Protein AF-A0A7S3P9B3-F1 (afdb_monomer_lite)

pLDDT: mean 85.65, std 14.23, range [31.47, 97.31]

Foldseek 3Di:
DVQVVVVCLVPDPDDDDDDDPVCCLPPVVVVVCVVCVVVVHDDDPPDDDWQDFPDPDPPGDGSVNVCVQVVDPCSVCPPPDLVNLVVCVPPHDPVVCVVVVNDRDDSPPPPPDDDD

InterPro domains:
  IPR027417 P-loop containing nucleoside triphosphate hydrolase [G3DSA:3.40.50.300] (1-115)

Sequence (116 aa):
MWSKWNREYFDADFPRLFVRFEDMIFNA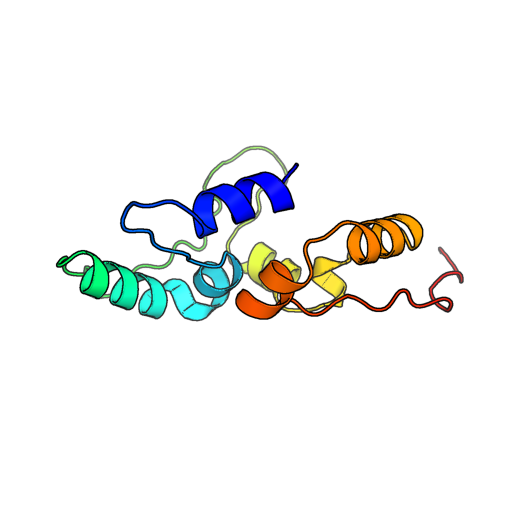EKVMQEVANCAGLSVHQPYLGMLEPSKEHGNSSGLITAMVRYGTDVGRADGLLSEDIKYANKELDVDLMRRFQYNKVESDSSRQQEPP

Structure (mmCIF, N/CA/C/O backbone):
data_AF-A0A7S3P9B3-F1
#
_entry.id   AF-A0A7S3P9B3-F1
#
loop_
_atom_site.group_PDB
_atom_site.id
_atom_site.type_symbol
_atom_site.label_atom_id
_atom_site.label_alt_id
_atom_site.label_comp_id
_atom_site.label_asym_id
_atom_site.label_entity_id
_atom_site.label_seq_id
_atom_site.pdbx_PDB_ins_code
_atom_site.Cartn_x
_atom_site.Cartn_y
_atom_site.Cartn_z
_atom_site.occupancy
_atom_site.B_iso_or_equiv
_atom_site.auth_seq_id
_atom_site.auth_comp_id
_atom_site.auth_asym_id
_atom_site.auth_atom_id
_atom_site.pdbx_PDB_model_num
ATOM 1 N N . MET A 1 1 ? 8.252 -16.281 -4.706 1.00 73.81 1 MET A N 1
ATOM 2 C CA . MET A 1 1 ? 8.202 -16.329 -3.223 1.00 73.81 1 MET A CA 1
ATOM 3 C C . MET A 1 1 ? 7.105 -15.414 -2.671 1.00 73.81 1 MET A C 1
ATOM 5 O O . MET A 1 1 ? 6.180 -15.938 -2.069 1.00 73.81 1 MET A O 1
ATOM 9 N N . TRP A 1 2 ? 7.118 -14.102 -2.950 1.00 86.56 2 TRP A N 1
ATOM 10 C CA . TRP A 1 2 ? 6.091 -13.161 -2.457 1.00 86.56 2 TRP A CA 1
ATOM 11 C C . TRP A 1 2 ? 4.663 -13.415 -2.951 1.00 86.56 2 TRP A C 1
ATOM 13 O O . TRP A 1 2 ? 3.739 -13.398 -2.142 1.00 86.56 2 TRP A O 1
ATOM 23 N N . SER A 1 3 ? 4.459 -13.691 -4.244 1.00 92.69 3 SER A N 1
ATOM 24 C CA . SER A 1 3 ? 3.115 -14.003 -4.755 1.00 92.69 3 SER A CA 1
ATOM 25 C C . SER A 1 3 ? 2.544 -15.276 -4.138 1.00 92.69 3 SER A C 1
ATOM 27 O O . SER A 1 3 ? 1.372 -15.304 -3.794 1.00 92.69 3 SER A O 1
ATOM 29 N N . LYS A 1 4 ? 3.388 -16.292 -3.915 1.00 94.62 4 LYS A N 1
ATOM 30 C CA . LYS A 1 4 ? 2.986 -17.535 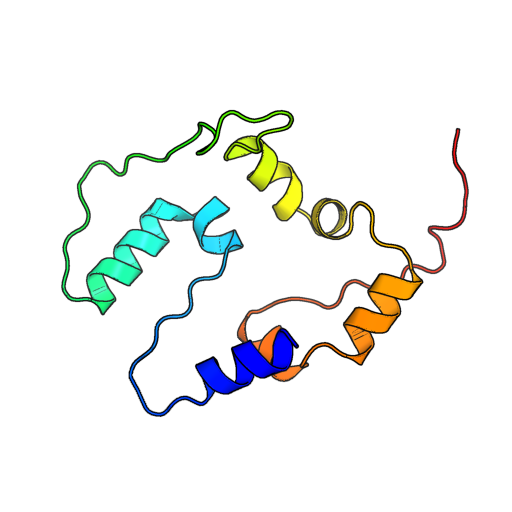-3.246 1.00 94.62 4 LYS A CA 1
ATOM 31 C C . LYS A 1 4 ? 2.529 -17.271 -1.810 1.00 94.62 4 LYS A C 1
ATOM 33 O O . LYS A 1 4 ? 1.430 -17.665 -1.456 1.00 94.62 4 LYS A O 1
ATOM 38 N N . TRP A 1 5 ? 3.330 -16.554 -1.021 1.00 93.94 5 TRP A N 1
ATOM 39 C CA . TRP A 1 5 ? 2.971 -16.238 0.365 1.00 93.94 5 TRP A CA 1
ATOM 40 C C . TRP A 1 5 ? 1.682 -15.406 0.456 1.00 93.94 5 TRP A C 1
ATOM 42 O O . TRP A 1 5 ? 0.789 -15.734 1.230 1.00 93.94 5 TRP A O 1
ATOM 52 N N . ASN A 1 6 ? 1.538 -14.370 -0.381 1.00 94.00 6 ASN A N 1
ATOM 53 C CA . ASN A 1 6 ? 0.317 -13.556 -0.398 1.00 94.00 6 ASN A CA 1
ATOM 54 C C . ASN A 1 6 ? -0.902 -14.355 -0.865 1.00 94.00 6 ASN A C 1
ATOM 56 O O . ASN A 1 6 ? -1.993 -14.131 -0.356 1.00 94.00 6 ASN A O 1
ATOM 60 N N . ARG A 1 7 ? -0.726 -15.290 -1.806 1.00 95.38 7 ARG A N 1
ATOM 61 C CA . ARG A 1 7 ? -1.784 -16.197 -2.261 1.00 95.38 7 ARG A CA 1
ATOM 62 C C . ARG A 1 7 ? -2.233 -17.114 -1.130 1.00 95.38 7 ARG A C 1
ATOM 64 O O . ARG A 1 7 ? -3.418 -17.168 -0.843 1.00 95.38 7 ARG A O 1
ATOM 71 N N . GLU A 1 8 ? -1.290 -17.759 -0.451 1.00 95.06 8 GLU A N 1
ATOM 72 C CA . GLU A 1 8 ? -1.571 -18.635 0.690 1.00 95.06 8 GLU A CA 1
ATOM 73 C C . GLU A 1 8 ? -2.276 -17.880 1.822 1.00 95.06 8 GLU A C 1
ATOM 75 O O . GLU A 1 8 ? -3.266 -18.366 2.361 1.00 95.06 8 GLU A O 1
ATOM 80 N N . TYR A 1 9 ? -1.834 -16.659 2.139 1.00 94.75 9 TYR A N 1
ATOM 81 C CA . TYR A 1 9 ? -2.517 -15.825 3.127 1.00 94.75 9 TYR A CA 1
ATOM 82 C C . TYR A 1 9 ? -3.904 -15.377 2.643 1.00 94.75 9 TYR A C 1
ATOM 84 O O . TYR A 1 9 ? -4.850 -15.323 3.426 1.00 94.75 9 TYR A O 1
ATOM 92 N N . PHE A 1 10 ? -4.057 -15.095 1.346 1.00 94.56 10 PHE A N 1
ATOM 93 C CA . PHE A 1 10 ? -5.336 -14.728 0.740 1.00 94.56 10 PHE A CA 1
ATOM 94 C C . PHE A 1 10 ? -6.339 -15.881 0.715 1.00 94.56 10 PHE A C 1
ATOM 96 O O . PHE A 1 10 ? -7.529 -15.622 0.877 1.00 94.56 10 PHE A O 1
ATOM 103 N N . ASP A 1 11 ? -5.885 -17.119 0.558 1.00 95.12 11 ASP A N 1
ATOM 104 C CA . ASP A 1 11 ? -6.731 -18.314 0.467 1.00 95.12 11 ASP A CA 1
ATOM 105 C C . ASP A 1 11 ? -6.928 -19.020 1.821 1.00 95.12 11 ASP A C 1
ATOM 107 O O . ASP A 1 11 ? -7.620 -20.034 1.888 1.00 95.12 11 ASP A O 1
ATOM 111 N N . ALA A 1 12 ? -6.359 -18.483 2.905 1.00 96.06 12 ALA A N 1
ATOM 112 C CA . ALA A 1 12 ? -6.496 -19.040 4.246 1.00 96.06 12 ALA A CA 1
ATOM 113 C C . ALA A 1 12 ? -7.969 -19.207 4.679 1.00 96.06 12 ALA A C 1
ATOM 115 O O . ALA A 1 12 ? -8.868 -18.480 4.247 1.00 96.06 12 ALA A O 1
ATOM 116 N N . ASP A 1 13 ? -8.233 -20.144 5.581 1.00 97.31 13 ASP A N 1
ATOM 117 C CA . ASP A 1 13 ? -9.571 -20.483 6.083 1.00 97.31 13 ASP A CA 1
ATOM 118 C C . ASP A 1 13 ? -9.969 -19.716 7.357 1.00 97.31 13 ASP A C 1
ATOM 120 O O . ASP A 1 13 ? -11.085 -19.860 7.854 1.00 97.31 13 ASP A O 1
ATOM 124 N N . PHE A 1 14 ? -9.093 -18.842 7.856 1.00 94.62 14 PHE A N 1
ATOM 125 C CA . PHE A 1 14 ? -9.346 -17.982 9.011 1.00 94.62 14 PHE A CA 1
ATOM 126 C C . PHE A 1 14 ? -9.599 -16.509 8.619 1.00 94.62 14 PHE A C 1
ATOM 128 O O . PHE A 1 14 ? -9.142 -16.054 7.560 1.00 94.62 14 PHE A O 1
ATOM 135 N N . PRO A 1 15 ? -10.307 -15.725 9.463 1.00 92.62 15 PRO A N 1
ATOM 136 C CA . PRO A 1 15 ? -10.519 -14.295 9.237 1.00 92.62 15 PRO A CA 1
ATOM 137 C C . PRO A 1 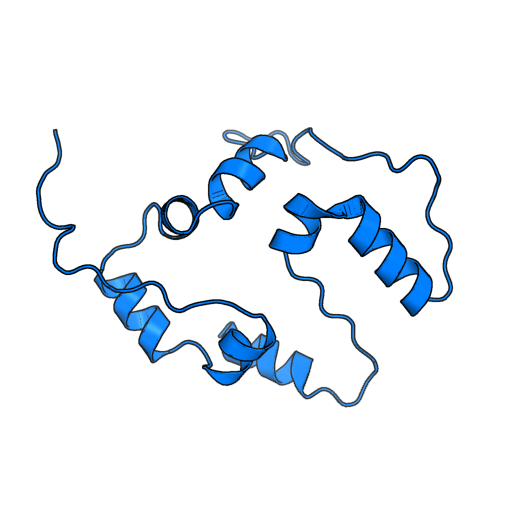15 ? -9.198 -13.535 9.100 1.00 92.62 15 PRO A C 1
ATOM 139 O O . PRO A 1 15 ? -8.273 -13.726 9.886 1.00 92.62 15 PRO A O 1
ATOM 142 N N . ARG A 1 16 ? -9.115 -12.653 8.104 1.00 91.94 16 ARG A N 1
ATOM 143 C CA . ARG A 1 16 ? -7.883 -11.946 7.741 1.00 91.94 16 ARG A CA 1
ATOM 144 C C . ARG A 1 16 ? -8.164 -10.508 7.352 1.00 91.94 16 ARG A C 1
ATOM 146 O O . ARG A 1 16 ? -9.250 -10.186 6.875 1.00 91.94 16 ARG A O 1
ATOM 153 N N . LEU A 1 17 ? -7.148 -9.677 7.520 1.00 92.12 17 LEU A N 1
ATOM 154 C CA . LEU A 1 17 ? -7.166 -8.271 7.160 1.00 92.12 17 LEU A CA 1
ATOM 155 C C . LEU A 1 17 ? -6.024 -8.006 6.180 1.00 92.12 17 LEU A C 1
ATOM 157 O O . LEU A 1 17 ? -4.881 -8.383 6.434 1.00 92.12 17 LEU A O 1
ATOM 161 N N . PHE A 1 18 ? -6.339 -7.329 5.079 1.00 93.88 18 PHE A N 1
ATOM 162 C CA . PHE A 1 18 ? -5.348 -6.824 4.139 1.00 93.88 18 PHE A CA 1
ATOM 163 C C . PHE A 1 18 ? -5.323 -5.308 4.210 1.00 93.88 18 PHE A C 1
ATOM 165 O O . PHE A 1 18 ? -6.341 -4.656 3.991 1.00 93.88 18 PHE A O 1
ATOM 172 N N . VAL A 1 19 ? -4.145 -4.762 4.480 1.00 95.25 19 VAL A N 1
ATOM 173 C CA . VAL A 1 19 ? -3.881 -3.329 4.425 1.00 95.25 19 VAL A CA 1
ATOM 174 C C . VAL A 1 19 ? -2.713 -3.129 3.477 1.00 95.25 19 VAL A C 1
ATOM 176 O O . VAL A 1 19 ? -1.645 -3.706 3.687 1.00 95.25 19 VAL A O 1
ATOM 179 N N . ARG A 1 20 ? -2.911 -2.341 2.417 1.00 95.00 20 ARG A N 1
ATOM 180 C CA . ARG A 1 20 ? -1.808 -1.997 1.519 1.00 95.00 20 ARG A CA 1
ATOM 181 C C . ARG A 1 20 ? -0.903 -0.991 2.204 1.00 95.00 20 ARG A C 1
ATOM 183 O O . ARG A 1 20 ? -1.358 -0.112 2.937 1.00 95.00 20 ARG A O 1
ATOM 190 N N . PHE A 1 21 ? 0.384 -1.104 1.924 1.00 93.19 21 PHE A N 1
ATOM 191 C CA . PHE A 1 21 ? 1.371 -0.197 2.483 1.00 93.19 21 PHE A CA 1
ATOM 192 C C . PHE A 1 21 ? 1.110 1.258 2.059 1.00 93.19 21 PHE A C 1
ATOM 194 O O . PHE A 1 21 ? 1.193 2.169 2.877 1.00 93.19 21 PHE A O 1
ATOM 201 N N . GLU A 1 22 ? 0.700 1.473 0.810 1.00 93.31 22 GLU A N 1
ATOM 202 C CA . GLU A 1 22 ? 0.374 2.793 0.273 1.00 93.31 22 GLU A CA 1
ATOM 203 C C . GLU A 1 22 ? -0.829 3.428 0.984 1.00 93.31 22 GLU A C 1
ATOM 205 O O . GLU A 1 22 ? -0.807 4.622 1.278 1.00 93.31 22 GLU A O 1
ATOM 210 N N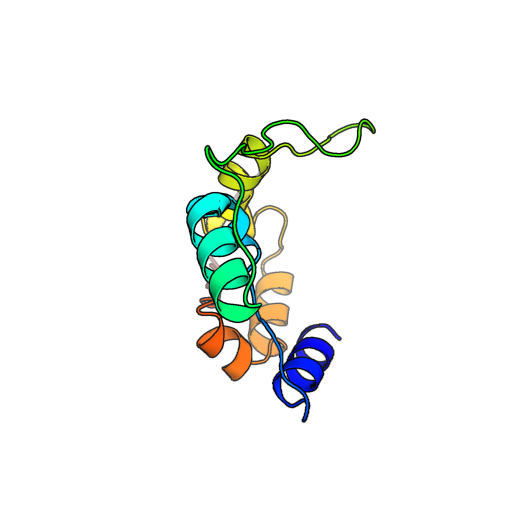 . ASP A 1 23 ? -1.853 2.642 1.333 1.00 95.44 23 ASP A N 1
ATOM 211 C CA . ASP A 1 23 ? -3.017 3.164 2.061 1.00 95.44 23 ASP A CA 1
ATOM 212 C C . ASP A 1 23 ? -2.611 3.693 3.444 1.00 95.44 23 ASP A C 1
ATOM 214 O O . ASP A 1 23 ? -3.109 4.731 3.876 1.00 95.44 23 ASP A O 1
ATOM 218 N N . MET A 1 24 ? -1.651 3.037 4.106 1.00 93.38 24 MET A N 1
ATOM 219 C CA . MET A 1 24 ? -1.084 3.511 5.372 1.00 93.38 24 MET A CA 1
ATOM 220 C C . MET A 1 24 ? -0.234 4.771 5.219 1.00 93.38 24 MET A C 1
ATOM 222 O O . MET A 1 24 ? -0.182 5.568 6.147 1.00 93.38 24 MET A O 1
ATOM 226 N N . ILE A 1 25 ? 0.428 4.975 4.080 1.00 92.88 25 ILE A N 1
ATOM 227 C CA . ILE A 1 25 ? 1.199 6.200 3.833 1.00 92.88 25 ILE A CA 1
ATOM 228 C C . ILE A 1 25 ? 0.264 7.386 3.579 1.00 92.88 25 ILE A C 1
ATOM 230 O O . ILE A 1 25 ? 0.469 8.464 4.132 1.00 92.88 25 ILE A O 1
ATOM 234 N N . PHE A 1 26 ? -0.748 7.203 2.728 1.00 93.12 26 PHE A N 1
ATOM 235 C CA . PHE A 1 26 ? -1.550 8.316 2.211 1.00 93.12 26 PHE A CA 1
ATOM 236 C C . PHE A 1 26 ? -2.850 8.558 2.980 1.00 93.12 26 PHE A C 1
ATOM 238 O O . PHE A 1 26 ? -3.393 9.656 2.917 1.00 93.12 26 PHE A O 1
ATOM 245 N N . ASN A 1 27 ? -3.367 7.554 3.692 1.00 94.50 27 ASN A N 1
ATOM 246 C CA . ASN A 1 27 ? -4.684 7.595 4.334 1.00 94.50 27 ASN A CA 1
ATOM 247 C C . ASN A 1 27 ? -4.676 6.924 5.720 1.00 94.50 27 ASN A C 1
ATOM 249 O O . ASN A 1 27 ? -5.669 6.313 6.119 1.00 94.50 27 ASN A O 1
ATOM 253 N N . ALA A 1 28 ? -3.563 7.036 6.453 1.00 93.69 28 ALA A N 1
ATOM 254 C CA . ALA A 1 28 ? -3.306 6.311 7.700 1.00 93.69 28 ALA A CA 1
ATOM 255 C C . ALA A 1 28 ? -4.462 6.385 8.714 1.00 93.69 28 ALA A C 1
ATOM 257 O O . ALA A 1 28 ? -4.905 5.359 9.221 1.00 93.69 28 ALA A O 1
ATOM 258 N N . GLU A 1 29 ? -4.994 7.584 8.969 1.00 94.50 29 GLU A N 1
ATOM 259 C CA . GLU A 1 29 ? -6.108 7.796 9.903 1.00 94.50 29 GLU A CA 1
ATOM 260 C C . GLU A 1 29 ? -7.355 7.001 9.500 1.00 94.50 29 GLU A C 1
ATOM 262 O O . GLU A 1 29 ? -7.923 6.264 10.307 1.00 94.50 29 GLU A O 1
ATOM 267 N N . LYS A 1 30 ? -7.748 7.098 8.224 1.00 95.62 30 LYS A N 1
ATOM 268 C CA . LYS A 1 30 ? -8.906 6.378 7.690 1.00 95.62 30 LYS A CA 1
ATOM 269 C C . LYS A 1 30 ? -8.694 4.872 7.773 1.00 95.62 30 LYS A C 1
ATOM 271 O O . LYS A 1 30 ? -9.596 4.159 8.197 1.00 95.62 30 LYS A O 1
ATOM 276 N N . VAL A 1 31 ? -7.509 4.389 7.402 1.00 96.06 31 VAL A N 1
ATOM 277 C CA . VAL A 1 31 ? -7.184 2.962 7.498 1.00 96.06 31 VAL A CA 1
ATOM 278 C C . VAL A 1 31 ? -7.295 2.490 8.941 1.00 96.06 31 VAL A C 1
ATOM 280 O O . VAL A 1 31 ? -7.971 1.501 9.197 1.00 96.06 31 VAL A O 1
ATOM 283 N N . MET A 1 32 ? -6.707 3.213 9.896 1.00 95.44 32 MET A N 1
ATOM 284 C CA . MET A 1 32 ? -6.782 2.847 11.310 1.00 95.44 32 MET A CA 1
ATOM 285 C C . MET A 1 32 ? -8.221 2.825 11.828 1.00 95.44 32 MET A C 1
ATOM 287 O O . MET A 1 32 ? -8.559 1.949 12.623 1.00 95.44 32 MET A O 1
ATOM 291 N N . GLN A 1 33 ? -9.081 3.723 11.344 1.00 95.50 33 GLN A N 1
ATOM 292 C CA . GLN A 1 33 ? -10.506 3.697 11.665 1.00 95.50 33 GLN A CA 1
ATOM 293 C C . GLN A 1 33 ? -11.207 2.452 11.109 1.00 95.50 33 GLN A C 1
ATOM 295 O O . GLN A 1 33 ? -11.953 1.803 11.841 1.00 95.50 33 GLN A O 1
ATOM 300 N N . GLU A 1 34 ? -10.945 2.071 9.857 1.00 96.00 34 GLU A N 1
ATOM 301 C CA . GLU A 1 34 ? -11.501 0.844 9.268 1.00 96.00 34 GLU A CA 1
ATOM 302 C C . GLU A 1 34 ? -10.997 -0.418 9.985 1.00 96.00 34 GLU A C 1
ATOM 304 O O . GLU A 1 34 ? -11.773 -1.335 10.258 1.00 96.00 34 GLU A O 1
ATOM 309 N N . VAL A 1 35 ? -9.714 -0.454 10.365 1.00 95.31 35 VAL A N 1
ATOM 310 C CA . VAL A 1 35 ? -9.145 -1.556 11.156 1.00 95.31 35 VAL A CA 1
ATOM 311 C C . VAL A 1 35 ? -9.815 -1.649 12.523 1.00 95.31 35 VAL A C 1
ATOM 313 O O . VAL A 1 35 ? -10.190 -2.743 12.946 1.00 95.31 35 VAL A O 1
ATOM 316 N N . ALA A 1 36 ? -10.005 -0.519 13.205 1.00 94.75 36 ALA A N 1
ATOM 317 C CA . ALA A 1 36 ? -10.677 -0.493 14.496 1.00 94.75 36 ALA A CA 1
ATOM 318 C C . ALA A 1 36 ? -12.128 -0.977 14.386 1.00 94.75 36 ALA A C 1
ATOM 320 O O . ALA A 1 36 ? -12.539 -1.832 15.168 1.00 94.75 36 ALA A O 1
ATOM 321 N N . ASN A 1 37 ? -12.864 -0.532 13.364 1.00 94.31 37 ASN A N 1
ATOM 322 C CA . ASN A 1 37 ? -14.220 -1.006 13.088 1.00 94.31 37 ASN A CA 1
ATOM 323 C C . ASN A 1 37 ? -14.250 -2.523 12.840 1.00 94.31 37 ASN A C 1
ATOM 325 O O . ASN A 1 37 ? -15.106 -3.220 13.381 1.00 94.31 37 ASN A O 1
ATOM 329 N N . CYS A 1 38 ? -13.294 -3.044 12.065 1.00 92.81 38 CYS A N 1
ATOM 330 C CA . CYS A 1 38 ? -13.177 -4.473 11.778 1.00 92.81 38 CYS A CA 1
ATOM 331 C C . CYS A 1 38 ? -12.865 -5.306 13.033 1.00 92.81 38 CYS A C 1
ATOM 333 O O . CYS A 1 38 ? -13.365 -6.421 13.170 1.00 92.81 38 CYS A O 1
ATOM 335 N N . ALA A 1 39 ? -12.031 -4.787 13.937 1.00 93.56 39 ALA A N 1
ATOM 336 C CA . ALA A 1 39 ? -11.593 -5.483 15.147 1.00 93.56 39 ALA A CA 1
ATOM 337 C C . ALA A 1 39 ? -12.493 -5.232 16.374 1.00 93.56 39 ALA A C 1
ATOM 339 O O . ALA A 1 39 ? -12.263 -5.832 17.423 1.00 93.56 39 ALA A O 1
ATOM 340 N N . GLY A 1 40 ? -13.492 -4.348 16.273 1.00 94.62 40 GLY A N 1
ATOM 341 C CA . GLY A 1 40 ? -14.319 -3.929 17.411 1.00 94.62 40 GLY A CA 1
ATOM 342 C C . GLY A 1 40 ? -13.563 -3.066 18.430 1.00 94.62 40 GLY A C 1
ATOM 343 O O . GLY A 1 40 ? -13.843 -3.132 19.626 1.00 94.62 40 GLY A O 1
ATOM 344 N N . LEU A 1 41 ? -12.583 -2.289 17.968 1.00 94.88 41 LEU A N 1
ATOM 345 C CA . LEU A 1 41 ? -11.751 -1.395 18.774 1.00 94.88 41 LEU A CA 1
ATOM 346 C C . LEU A 1 41 ? -12.153 0.072 18.566 1.00 94.88 41 LEU A C 1
ATOM 348 O O . LEU A 1 41 ? -12.901 0.412 17.652 1.00 94.88 41 LEU A O 1
ATOM 352 N N . SER A 1 42 ? -11.609 0.960 19.396 1.00 92.81 42 SER A N 1
ATOM 353 C CA . SER A 1 42 ? -11.676 2.409 19.199 1.00 92.81 42 SER A CA 1
ATOM 354 C C . SER A 1 42 ? -10.309 2.968 18.798 1.00 92.81 42 SER A C 1
ATOM 356 O O . SER A 1 42 ? -9.268 2.500 19.259 1.00 92.81 42 SER A O 1
ATOM 358 N N . VAL A 1 43 ? -10.308 3.985 17.934 1.00 91.62 43 VAL A N 1
ATOM 359 C CA . VAL A 1 43 ? -9.101 4.752 17.594 1.00 91.62 43 VAL A CA 1
ATOM 360 C C . VAL A 1 43 ? -8.988 5.936 18.547 1.00 91.62 43 VAL A C 1
ATOM 362 O O . VAL A 1 43 ? -9.983 6.599 18.842 1.00 91.62 43 VAL A O 1
ATOM 365 N N . HIS A 1 44 ? -7.778 6.207 19.035 1.00 89.50 44 HIS A N 1
ATOM 366 C CA . HIS A 1 44 ? -7.509 7.415 19.808 1.00 89.50 44 HIS A CA 1
ATOM 367 C C . HIS A 1 44 ? -7.702 8.665 18.940 1.00 89.50 44 HIS A C 1
ATOM 369 O O . HIS A 1 44 ? -7.267 8.693 17.791 1.00 89.50 44 HIS A O 1
ATOM 375 N N . GLN A 1 45 ? -8.329 9.697 19.505 1.00 89.12 45 GLN A N 1
ATOM 376 C CA . GLN A 1 45 ? -8.599 10.956 18.820 1.00 89.12 45 GLN A CA 1
ATOM 377 C C . GLN A 1 45 ? -7.977 12.127 19.602 1.00 89.12 45 GLN A C 1
ATOM 379 O O . GLN A 1 45 ? -8.203 12.209 20.814 1.00 89.12 45 GLN A O 1
ATOM 384 N N . PRO A 1 46 ? -7.233 13.039 18.943 1.00 89.88 46 PRO A N 1
ATOM 385 C CA . PRO A 1 46 ? -6.972 13.082 17.499 1.00 89.88 46 PRO A CA 1
ATOM 386 C C . PRO A 1 46 ? -5.963 12.015 17.041 1.00 89.88 46 PRO A C 1
ATOM 388 O O . PRO A 1 46 ? -5.107 11.582 17.815 1.00 89.88 46 PRO A O 1
ATOM 391 N N . TYR A 1 47 ? -6.042 11.614 15.771 1.00 88.94 47 TYR A N 1
ATOM 392 C CA . TYR A 1 47 ? -5.031 10.745 15.174 1.00 88.94 47 TYR A CA 1
ATOM 393 C C . TYR A 1 47 ? -3.658 11.438 15.150 1.00 88.94 47 TYR A C 1
ATOM 395 O O . TYR A 1 47 ? -3.513 12.548 14.638 1.00 88.94 47 TYR A O 1
ATOM 403 N N . LEU A 1 48 ? -2.637 10.769 15.692 1.00 87.94 48 LEU A N 1
ATOM 404 C CA . LEU A 1 48 ? -1.258 11.258 15.707 1.00 87.94 48 LEU A CA 1
ATOM 405 C C . LEU A 1 48 ? -0.429 10.490 14.673 1.00 87.94 48 LEU A C 1
ATOM 407 O O . LEU A 1 48 ? -0.017 9.354 14.909 1.00 87.94 48 LEU A O 1
ATOM 411 N N . GLY A 1 49 ? -0.186 11.114 13.521 1.00 83.06 49 GLY A N 1
ATOM 412 C CA . GLY A 1 49 ? 0.699 10.565 12.494 1.00 83.06 49 GLY A CA 1
ATOM 413 C C . GLY A 1 49 ? 2.171 10.635 12.912 1.00 83.06 49 GLY A C 1
ATOM 414 O O . GLY A 1 49 ? 2.620 11.642 13.459 1.00 83.06 49 GLY A O 1
ATOM 415 N N . MET A 1 50 ? 2.940 9.581 12.628 1.00 83.56 50 MET A N 1
ATOM 416 C CA . MET A 1 50 ? 4.392 9.579 12.834 1.00 83.56 50 MET A CA 1
ATOM 417 C C . MET A 1 50 ? 5.103 10.037 11.560 1.00 83.56 50 MET A C 1
ATOM 419 O O . MET A 1 50 ? 5.088 9.338 10.549 1.00 83.56 50 MET A O 1
ATOM 423 N N . LEU A 1 51 ? 5.711 11.223 11.614 1.00 85.94 51 LEU A N 1
ATOM 424 C CA . LEU A 1 51 ? 6.501 11.774 10.506 1.00 85.94 51 LEU A CA 1
ATOM 425 C C . LEU A 1 51 ? 7.944 11.268 10.530 1.00 85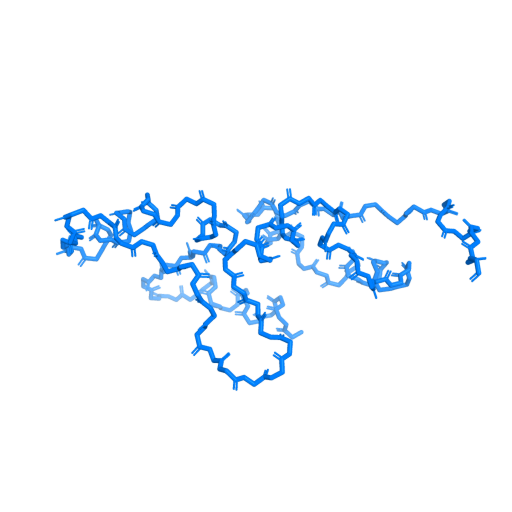.94 51 LEU A C 1
ATOM 427 O O . LEU A 1 51 ? 8.540 11.019 9.478 1.00 85.94 51 LEU A O 1
ATOM 431 N N . GLU A 1 52 ? 8.470 11.110 11.742 1.00 86.44 52 GLU A N 1
ATOM 432 C CA . GLU A 1 52 ? 9.861 10.764 11.983 1.00 86.44 52 GLU A CA 1
ATOM 433 C C . GLU A 1 52 ? 10.159 9.298 11.642 1.00 86.44 52 GLU A C 1
ATOM 435 O O . GLU A 1 52 ? 9.290 8.426 11.772 1.00 86.44 52 GLU A O 1
ATOM 440 N N . PRO A 1 53 ? 11.394 8.988 11.219 1.00 83.88 53 PRO A N 1
ATOM 441 C CA . PRO A 1 53 ? 11.812 7.616 10.992 1.00 83.88 53 PRO A CA 1
ATOM 442 C C . PRO A 1 53 ? 11.746 6.781 12.277 1.00 83.88 53 PRO A C 1
ATOM 444 O O . PRO A 1 53 ? 12.129 7.222 13.354 1.00 83.88 53 PRO A O 1
ATOM 447 N N . SER A 1 54 ? 11.344 5.515 12.154 1.00 78.06 54 SER A N 1
ATOM 448 C CA . SER A 1 54 ? 11.251 4.594 13.299 1.00 78.06 54 SER A CA 1
ATOM 449 C C . SER A 1 54 ? 12.603 4.057 13.797 1.00 78.06 54 SER A C 1
ATOM 451 O O . SER A 1 54 ? 12.650 3.390 14.832 1.00 78.06 54 SER A O 1
ATOM 453 N N . LYS A 1 55 ? 13.699 4.293 13.059 1.00 79.06 55 LYS A N 1
ATOM 454 C CA . LYS A 1 55 ? 15.061 3.833 13.383 1.00 79.06 55 LYS A CA 1
ATOM 455 C C . LYS A 1 55 ? 16.110 4.855 12.941 1.00 79.06 55 LYS A C 1
ATOM 457 O O . LYS A 1 55 ? 16.076 5.317 11.801 1.00 79.06 55 LYS A O 1
ATOM 462 N N . GLU A 1 56 ? 17.088 5.119 13.805 1.00 70.56 56 GLU A N 1
ATOM 463 C CA . GLU A 1 56 ? 18.200 6.049 13.556 1.00 70.56 56 GLU A CA 1
ATOM 464 C C . GLU A 1 56 ? 19.491 5.321 13.140 1.00 70.56 56 GLU A C 1
ATOM 466 O O . GLU A 1 56 ? 20.482 5.277 13.869 1.00 70.56 56 GLU A O 1
ATOM 471 N N . HIS A 1 57 ? 19.496 4.726 11.946 1.00 70.69 57 HIS A N 1
ATOM 472 C CA . HIS A 1 57 ? 20.720 4.209 11.325 1.00 70.69 57 HIS A CA 1
ATOM 473 C C . HIS A 1 57 ? 20.810 4.687 9.868 1.00 70.69 57 HIS A C 1
ATOM 475 O O . HIS A 1 57 ? 20.020 4.258 9.029 1.00 70.69 57 HIS A O 1
ATOM 481 N N . GLY A 1 58 ? 21.782 5.554 9.558 1.00 72.38 58 GLY A N 1
ATOM 482 C CA . GLY A 1 58 ? 22.088 6.000 8.191 1.00 72.38 58 GLY A CA 1
ATOM 483 C C . GLY A 1 58 ? 20.925 6.698 7.469 1.00 72.38 58 GLY A C 1
ATOM 484 O O . GLY A 1 58 ? 20.249 7.539 8.054 1.00 72.38 58 GLY A O 1
ATOM 485 N N . ASN A 1 59 ? 20.711 6.347 6.194 1.00 65.31 59 ASN A N 1
ATOM 486 C CA . ASN A 1 59 ? 19.644 6.872 5.327 1.00 65.31 59 ASN A CA 1
ATOM 487 C C . ASN A 1 59 ? 18.256 6.378 5.776 1.00 65.31 59 ASN A C 1
ATOM 489 O O . ASN A 1 59 ? 17.642 5.518 5.137 1.00 65.31 59 ASN A O 1
ATOM 493 N N . SER A 1 60 ? 17.767 6.891 6.900 1.00 70.44 60 SER A N 1
ATOM 494 C CA . SER A 1 60 ? 16.447 6.559 7.421 1.00 70.44 60 SER A CA 1
ATOM 495 C C . SER A 1 60 ? 15.349 7.207 6.564 1.00 70.44 60 SER A C 1
ATOM 497 O O . SER A 1 60 ? 15.475 8.326 6.068 1.00 70.44 60 SER A O 1
ATOM 499 N N . SER A 1 61 ? 14.265 6.467 6.320 1.00 78.00 61 SER A N 1
ATOM 500 C CA . SER A 1 61 ? 13.114 6.957 5.553 1.00 78.00 61 SER A CA 1
ATOM 501 C C . SER A 1 61 ? 11.989 7.330 6.512 1.00 78.00 61 SER A C 1
ATOM 503 O O . SER A 1 61 ? 11.399 6.448 7.135 1.00 78.00 61 SER A O 1
ATOM 505 N N . GLY A 1 62 ? 11.713 8.629 6.634 1.00 87.50 62 GLY A N 1
ATOM 506 C CA . GLY A 1 62 ? 10.511 9.144 7.295 1.00 87.50 62 GLY A CA 1
ATOM 507 C C . GLY A 1 62 ? 9.288 9.091 6.374 1.00 87.50 62 GLY A C 1
ATOM 508 O O . GLY A 1 62 ? 9.383 8.667 5.215 1.00 87.50 62 GLY A O 1
ATOM 509 N N . LEU A 1 63 ? 8.139 9.562 6.867 1.00 89.75 63 LEU A N 1
ATOM 510 C CA . LEU A 1 63 ? 6.883 9.520 6.108 1.00 89.75 63 LEU A CA 1
ATOM 511 C C . LEU A 1 63 ? 6.983 10.286 4.783 1.00 89.75 63 LEU A C 1
ATOM 513 O O . LEU A 1 63 ? 6.569 9.774 3.748 1.00 89.75 63 LEU A O 1
ATOM 517 N N . ILE A 1 64 ? 7.584 11.479 4.790 1.00 89.12 64 ILE A N 1
ATOM 518 C CA . ILE A 1 64 ? 7.702 12.318 3.587 1.00 89.12 64 ILE A CA 1
ATOM 519 C C . ILE A 1 64 ? 8.533 11.624 2.503 1.00 89.12 64 ILE A C 1
ATOM 521 O O . ILE A 1 64 ? 8.122 11.571 1.345 1.00 89.12 64 ILE A O 1
ATOM 525 N N . THR A 1 65 ? 9.664 11.022 2.874 1.00 88.69 65 THR A N 1
ATOM 526 C CA . THR A 1 65 ? 10.497 10.253 1.939 1.00 88.69 65 THR A CA 1
ATOM 527 C C . THR A 1 65 ? 9.725 9.070 1.356 1.00 88.69 65 THR A C 1
ATOM 529 O O . THR A 1 65 ? 9.818 8.798 0.158 1.00 88.69 65 THR A O 1
ATOM 532 N N . ALA A 1 66 ? 8.916 8.390 2.174 1.00 90.44 66 ALA A N 1
ATOM 533 C CA . ALA A 1 66 ? 8.049 7.317 1.704 1.00 90.44 66 ALA A CA 1
ATOM 534 C C . ALA A 1 66 ? 6.967 7.837 0.740 1.00 90.44 66 ALA A C 1
ATOM 536 O O . ALA A 1 66 ? 6.774 7.253 -0.324 1.00 90.44 66 ALA A O 1
ATOM 537 N N . MET A 1 67 ? 6.311 8.959 1.045 1.00 91.31 67 MET A N 1
ATOM 538 C CA . MET A 1 67 ? 5.320 9.571 0.154 1.00 91.31 67 MET A CA 1
ATOM 539 C C . MET A 1 67 ? 5.915 9.912 -1.215 1.00 91.31 67 MET A C 1
ATOM 541 O O . MET A 1 67 ? 5.300 9.605 -2.232 1.00 91.31 67 MET A O 1
ATOM 545 N N . VAL A 1 68 ? 7.122 10.487 -1.258 1.00 89.75 68 VAL A N 1
ATOM 546 C CA . VAL A 1 68 ? 7.817 10.793 -2.520 1.00 89.75 68 VAL A CA 1
ATOM 547 C C . VAL A 1 68 ? 8.109 9.515 -3.307 1.00 89.75 68 VAL A C 1
ATOM 549 O O . VAL A 1 68 ? 7.834 9.448 -4.504 1.00 89.75 68 VAL A O 1
ATOM 552 N N . ARG A 1 69 ? 8.622 8.480 -2.633 1.00 89.56 69 ARG A N 1
ATOM 553 C CA . ARG A 1 69 ? 9.005 7.223 -3.283 1.00 89.56 69 ARG A CA 1
ATOM 554 C C . ARG A 1 69 ? 7.804 6.442 -3.814 1.00 89.56 69 ARG A C 1
ATOM 556 O O . ARG A 1 69 ? 7.844 5.944 -4.931 1.00 89.56 69 ARG A O 1
ATOM 563 N N . TYR A 1 70 ? 6.736 6.327 -3.033 1.00 90.12 70 TYR A N 1
ATOM 564 C CA . TYR A 1 70 ? 5.602 5.458 -3.368 1.00 90.12 70 TYR A CA 1
ATOM 565 C C . TYR A 1 70 ? 4.430 6.200 -4.023 1.00 90.12 70 TYR A C 1
ATOM 567 O O . TYR A 1 70 ? 3.522 5.558 -4.551 1.00 90.12 70 TYR A O 1
ATOM 575 N N . GLY A 1 71 ? 4.457 7.536 -4.040 1.00 88.50 71 GLY A N 1
ATOM 576 C CA . GLY A 1 71 ? 3.371 8.375 -4.557 1.00 88.50 71 GLY A CA 1
ATOM 577 C C . GLY A 1 71 ? 3.277 8.450 -6.078 1.00 88.50 71 GLY A C 1
ATOM 578 O O . GLY A 1 71 ? 2.266 8.917 -6.595 1.00 88.50 71 GLY A O 1
ATOM 579 N N .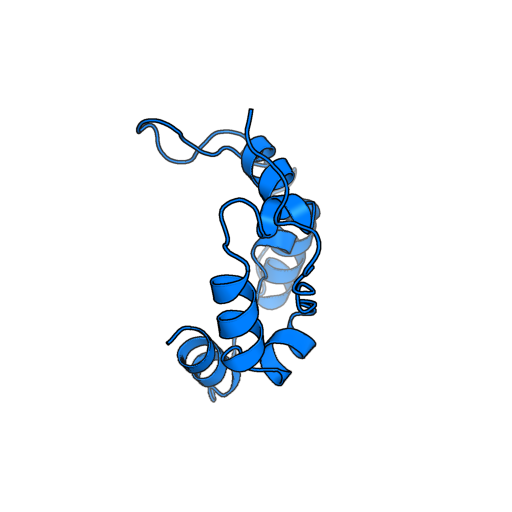 THR A 1 72 ? 4.293 7.984 -6.809 1.00 86.44 72 THR A N 1
ATOM 580 C CA . THR A 1 72 ? 4.291 7.966 -8.278 1.00 86.44 72 THR A CA 1
ATOM 581 C C . THR A 1 72 ? 4.822 6.648 -8.821 1.00 86.44 72 THR A C 1
ATOM 583 O O . THR A 1 72 ? 5.612 5.963 -8.174 1.00 86.44 72 THR A O 1
ATOM 586 N N . ASP A 1 73 ? 4.419 6.302 -10.040 1.00 83.38 73 ASP A N 1
ATOM 587 C CA . ASP A 1 73 ? 4.894 5.093 -10.721 1.00 83.38 73 ASP A CA 1
ATOM 588 C C . ASP A 1 73 ? 6.406 5.148 -10.983 1.00 83.38 73 ASP A C 1
ATOM 590 O O . ASP A 1 73 ? 7.091 4.133 -10.866 1.00 83.38 73 ASP A O 1
ATOM 594 N N . VAL A 1 74 ? 6.929 6.348 -11.261 1.00 83.38 74 VAL A N 1
ATOM 595 C CA . VAL A 1 74 ? 8.363 6.598 -11.465 1.00 83.38 74 VAL A CA 1
ATOM 596 C C . VAL A 1 74 ? 9.145 6.320 -10.185 1.00 83.38 74 VAL A C 1
ATOM 598 O O . VAL A 1 74 ? 10.099 5.554 -10.223 1.00 83.38 74 VAL A O 1
ATOM 601 N N . GLY A 1 75 ? 8.711 6.866 -9.044 1.00 86.75 75 GLY A N 1
ATOM 602 C CA . GLY A 1 75 ? 9.377 6.632 -7.759 1.00 86.75 75 GLY A CA 1
ATOM 603 C C . GLY A 1 75 ? 9.348 5.163 -7.320 1.00 86.75 75 GLY A C 1
ATOM 604 O O . GLY A 1 75 ? 10.310 4.677 -6.725 1.00 86.75 75 GLY A O 1
ATOM 605 N N . ARG A 1 76 ? 8.279 4.423 -7.656 1.00 85.69 76 ARG A N 1
ATOM 606 C CA . ARG A 1 76 ? 8.185 2.981 -7.364 1.00 85.69 76 ARG A CA 1
ATOM 607 C C . ARG A 1 76 ? 9.118 2.137 -8.226 1.00 85.69 76 ARG A C 1
ATOM 609 O O . ARG A 1 76 ? 9.573 1.094 -7.764 1.00 85.69 76 ARG A O 1
ATOM 616 N N . ALA A 1 77 ? 9.364 2.560 -9.462 1.00 88.25 77 ALA A N 1
ATOM 617 C CA . ALA A 1 77 ? 10.250 1.873 -10.395 1.00 88.25 77 ALA A CA 1
ATOM 618 C C . ALA A 1 77 ? 11.707 2.362 -10.324 1.00 88.25 77 ALA A C 1
ATOM 620 O O . ALA A 1 77 ? 12.553 1.832 -11.044 1.00 88.25 77 ALA A O 1
ATOM 621 N N . ASP A 1 78 ? 12.003 3.357 -9.485 1.00 88.62 78 ASP A N 1
ATOM 622 C CA . ASP A 1 78 ? 13.342 3.919 -9.348 1.00 88.62 78 ASP A CA 1
ATOM 623 C C . ASP A 1 78 ? 14.354 2.850 -8.906 1.00 88.62 78 ASP A C 1
ATOM 625 O O . ASP A 1 78 ? 14.129 2.095 -7.955 1.00 88.62 78 ASP A O 1
ATOM 629 N N . GLY A 1 79 ? 15.464 2.768 -9.639 1.00 89.50 79 GLY A N 1
ATOM 630 C CA . GLY A 1 79 ? 16.499 1.749 -9.462 1.00 89.50 79 GLY A CA 1
ATOM 631 C C . GLY A 1 79 ? 16.201 0.366 -10.062 1.00 89.50 79 GLY A C 1
ATOM 632 O O . GLY A 1 79 ? 17.058 -0.507 -9.943 1.00 89.50 79 GLY A O 1
ATOM 633 N N . LEU A 1 80 ? 15.045 0.141 -10.706 1.00 90.56 80 LEU A N 1
ATOM 634 C CA . LEU A 1 80 ? 14.761 -1.113 -11.421 1.00 90.56 80 LEU A CA 1
ATOM 635 C C . LEU A 1 80 ? 15.244 -1.056 -12.872 1.00 90.56 80 LEU A C 1
ATOM 637 O O . LEU A 1 80 ? 14.991 -0.090 -13.596 1.00 90.56 80 LEU A O 1
ATOM 641 N N . LEU A 1 81 ? 15.871 -2.137 -13.330 1.00 93.94 81 LEU A N 1
ATOM 642 C CA . LEU A 1 81 ? 16.235 -2.322 -14.728 1.00 93.94 81 LEU A CA 1
ATOM 643 C C . LEU A 1 81 ? 15.023 -2.773 -15.556 1.00 93.94 81 LEU A C 1
ATOM 645 O O . LEU A 1 81 ? 14.056 -3.355 -15.057 1.00 93.94 81 LEU A O 1
ATOM 649 N N . SER A 1 82 ? 15.090 -2.576 -16.874 1.00 91.44 82 SER A N 1
ATOM 650 C CA . SER A 1 82 ? 14.049 -3.045 -17.803 1.00 91.44 82 SER A CA 1
ATOM 651 C C . SER A 1 82 ? 13.811 -4.559 -17.708 1.00 91.44 82 SER A C 1
ATOM 653 O O . SER A 1 82 ? 12.686 -5.033 -17.878 1.00 91.44 82 SER A O 1
ATOM 655 N N . GLU A 1 83 ? 14.862 -5.327 -17.420 1.00 94.00 83 GLU A N 1
ATOM 656 C CA . GLU A 1 83 ? 14.793 -6.772 -17.192 1.00 94.00 83 GLU A CA 1
ATOM 657 C C . GLU A 1 83 ? 14.100 -7.143 -15.877 1.00 94.00 83 GLU A C 1
ATOM 659 O O . GLU A 1 83 ? 13.317 -8.095 -15.877 1.00 94.00 83 GLU A O 1
ATOM 664 N N . ASP A 1 84 ? 14.271 -6.347 -14.816 1.00 92.94 84 ASP A N 1
ATOM 665 C CA . ASP A 1 84 ? 13.539 -6.514 -13.556 1.00 92.94 84 ASP A CA 1
ATOM 666 C C . ASP A 1 84 ? 12.041 -6.308 -13.778 1.00 92.94 84 ASP A C 1
ATOM 668 O O . ASP A 1 84 ? 11.225 -7.131 -13.364 1.00 92.94 84 ASP A O 1
ATOM 672 N N . ILE A 1 85 ? 11.671 -5.246 -14.506 1.00 89.75 85 ILE A N 1
ATOM 673 C CA . ILE A 1 85 ? 10.273 -4.951 -14.853 1.00 89.75 85 ILE A CA 1
ATOM 674 C C . ILE A 1 85 ? 9.685 -6.092 -15.688 1.00 89.75 85 ILE A C 1
ATOM 676 O O . ILE A 1 85 ? 8.571 -6.553 -15.430 1.00 89.75 85 ILE A O 1
ATOM 680 N N . LYS A 1 86 ? 10.433 -6.593 -16.678 1.00 92.25 86 LYS A N 1
ATOM 681 C CA . LYS A 1 86 ? 9.993 -7.708 -17.525 1.00 92.25 86 LYS A CA 1
ATOM 682 C C . LYS A 1 86 ? 9.797 -8.991 -16.718 1.00 92.25 86 LYS A C 1
ATOM 684 O O . LYS A 1 86 ? 8.792 -9.677 -16.908 1.00 92.25 86 LYS A O 1
ATOM 689 N N . TYR A 1 87 ? 10.731 -9.309 -15.826 1.00 92.19 87 TYR A N 1
ATOM 690 C CA . TYR A 1 87 ? 10.627 -10.459 -14.934 1.00 92.19 87 TYR A CA 1
ATOM 691 C C . TYR A 1 87 ? 9.428 -10.318 -13.990 1.00 92.19 87 TYR A C 1
ATOM 693 O O . TYR A 1 87 ? 8.591 -11.216 -13.927 1.00 92.19 87 TYR A O 1
ATOM 701 N N . ALA A 1 88 ? 9.270 -9.165 -13.335 1.00 90.56 88 ALA A N 1
ATOM 702 C CA . ALA A 1 88 ? 8.143 -8.885 -12.449 1.00 90.56 88 ALA A CA 1
ATOM 703 C C . ALA A 1 88 ? 6.798 -9.018 -13.180 1.00 90.56 88 ALA A C 1
ATOM 705 O O . ALA A 1 88 ? 5.890 -9.694 -12.702 1.00 90.56 88 ALA A O 1
ATOM 706 N N . ASN A 1 89 ? 6.681 -8.460 -14.386 1.00 89.19 89 ASN A N 1
ATOM 707 C CA . ASN A 1 89 ? 5.464 -8.550 -15.193 1.00 89.19 89 ASN A CA 1
ATOM 708 C C . ASN A 1 89 ? 5.111 -9.980 -15.623 1.00 89.19 89 ASN A C 1
ATOM 710 O O . ASN A 1 89 ? 3.934 -10.247 -15.900 1.00 89.19 89 ASN A O 1
ATOM 714 N N . LYS A 1 90 ? 6.102 -10.874 -15.697 1.00 91.62 90 LYS A N 1
ATOM 715 C CA . LYS A 1 90 ? 5.920 -12.291 -16.021 1.00 91.62 90 LYS A CA 1
ATOM 716 C C . LYS A 1 90 ? 5.564 -13.127 -14.789 1.00 91.62 90 LYS A C 1
ATOM 718 O O . LYS A 1 90 ? 4.683 -13.973 -14.882 1.00 91.62 90 LYS A O 1
ATOM 723 N N . GLU A 1 91 ? 6.248 -12.906 -13.670 1.00 92.81 91 GLU A N 1
ATOM 724 C CA . GLU A 1 91 ? 6.215 -13.813 -12.515 1.00 92.81 91 GLU A CA 1
ATOM 725 C C . GLU A 1 91 ? 5.243 -13.381 -11.405 1.00 92.81 91 GLU A C 1
ATOM 727 O O . GLU A 1 91 ? 4.859 -14.203 -10.571 1.00 92.81 91 GLU A O 1
ATOM 732 N N . LEU A 1 92 ? 4.828 -12.109 -11.361 1.00 92.19 92 LEU A N 1
ATOM 733 C CA . LEU A 1 92 ? 3.833 -11.655 -10.388 1.00 92.19 92 LEU A CA 1
ATOM 734 C C . LEU A 1 92 ? 2.444 -12.216 -10.713 1.00 92.19 92 LEU A C 1
ATOM 736 O O . LEU A 1 92 ? 1.959 -12.135 -11.843 1.00 92.19 92 LEU A O 1
ATOM 740 N N . ASP A 1 93 ? 1.777 -12.732 -9.681 1.00 93.88 93 ASP A N 1
ATOM 741 C CA . ASP A 1 93 ? 0.406 -13.239 -9.760 1.00 93.88 93 ASP A CA 1
ATOM 742 C C . ASP A 1 93 ? -0.578 -12.133 -10.183 1.00 93.88 93 ASP A C 1
ATOM 744 O O . ASP A 1 93 ? -0.844 -11.180 -9.447 1.00 93.88 93 ASP A O 1
ATOM 748 N N . VAL A 1 94 ? -1.133 -12.284 -11.386 1.00 92.00 94 VAL A N 1
ATOM 749 C CA . VAL A 1 94 ? -1.998 -11.288 -12.034 1.00 92.00 94 VAL A CA 1
ATOM 750 C C . VAL A 1 94 ? -3.283 -11.034 -11.250 1.00 92.00 94 VAL A C 1
ATOM 752 O O . VAL A 1 94 ? -3.777 -9.906 -11.226 1.00 92.00 94 VAL A O 1
ATOM 755 N N . ASP A 1 95 ? -3.826 -12.054 -10.593 1.00 93.38 95 ASP A N 1
ATOM 756 C CA . ASP A 1 95 ? -5.068 -11.919 -9.843 1.00 93.38 95 ASP A CA 1
ATOM 757 C C . ASP A 1 95 ? -4.840 -11.186 -8.523 1.00 93.38 95 ASP A C 1
ATOM 759 O O . ASP A 1 95 ? -5.670 -10.357 -8.150 1.00 93.38 95 ASP A O 1
ATOM 763 N N . LEU A 1 96 ? -3.719 -11.432 -7.837 1.00 94.06 96 LEU A N 1
ATOM 764 C CA . LEU A 1 96 ? -3.344 -10.639 -6.662 1.00 94.06 96 LEU A CA 1
ATOM 765 C C . LEU A 1 96 ? -3.076 -9.182 -7.044 1.00 94.06 96 LEU A C 1
ATOM 767 O O . LEU A 1 96 ? -3.605 -8.281 -6.395 1.00 94.06 96 LEU A O 1
ATOM 771 N N . MET A 1 97 ? -2.330 -8.945 -8.127 1.00 93.19 97 MET A N 1
ATOM 772 C CA . MET A 1 97 ? -2.069 -7.591 -8.628 1.00 93.19 97 MET A CA 1
ATOM 773 C C . MET A 1 97 ? -3.378 -6.851 -8.924 1.00 93.19 97 MET A C 1
ATOM 775 O O . MET A 1 97 ? -3.565 -5.725 -8.468 1.00 93.19 97 MET A O 1
ATOM 779 N N . ARG A 1 98 ? -4.336 -7.508 -9.594 1.00 92.81 98 ARG A N 1
ATOM 780 C CA . ARG A 1 98 ? -5.661 -6.933 -9.867 1.00 92.81 98 ARG A CA 1
ATOM 781 C C . ARG A 1 98 ? -6.446 -6.647 -8.585 1.00 92.81 98 ARG A C 1
ATOM 783 O O . ARG A 1 98 ? -7.011 -5.566 -8.455 1.00 92.81 98 ARG A O 1
ATOM 790 N N . ARG A 1 99 ? -6.491 -7.595 -7.641 1.00 92.88 99 ARG A N 1
ATOM 791 C CA . ARG A 1 99 ? -7.236 -7.458 -6.373 1.00 92.88 99 ARG A CA 1
ATOM 792 C C . ARG A 1 99 ? -6.724 -6.294 -5.528 1.00 92.88 99 ARG A C 1
ATOM 794 O O . ARG A 1 99 ? -7.532 -5.556 -4.977 1.00 92.88 99 ARG A O 1
ATOM 801 N N . PHE A 1 100 ? -5.407 -6.112 -5.467 1.00 93.19 100 PHE A N 1
ATOM 802 C CA . PHE A 1 100 ? -4.780 -5.015 -4.725 1.00 93.19 100 PHE A CA 1
ATOM 803 C C . PHE A 1 100 ? -4.575 -3.743 -5.559 1.00 93.19 100 PHE A C 1
ATOM 805 O O . PHE A 1 100 ? -4.006 -2.770 -5.064 1.00 93.19 100 PHE A O 1
ATOM 812 N N . GLN A 1 101 ? -5.096 -3.727 -6.791 1.00 92.31 101 GLN A N 1
ATOM 813 C CA . GLN A 1 101 ? -5.076 -2.583 -7.705 1.00 92.31 101 GLN A CA 1
ATOM 814 C C . GLN A 1 101 ? -3.659 -2.099 -8.046 1.00 92.31 101 GLN A C 1
ATOM 816 O O . GLN A 1 101 ? -3.420 -0.907 -8.230 1.00 92.31 101 GLN A O 1
ATOM 821 N N . TYR A 1 102 ? -2.713 -3.030 -8.142 1.00 89.69 102 TYR A N 1
ATOM 822 C CA . TYR A 1 102 ? -1.377 -2.749 -8.642 1.00 89.69 102 TYR A CA 1
ATOM 823 C C . TYR A 1 102 ? -1.355 -2.900 -10.164 1.00 89.69 102 TYR A C 1
ATOM 825 O O . TYR A 1 102 ? -1.532 -3.995 -10.705 1.00 89.69 102 TYR A O 1
ATOM 833 N N . ASN A 1 103 ? -1.115 -1.789 -10.858 1.00 83.31 103 ASN A N 1
ATOM 834 C CA . ASN A 1 103 ? -0.943 -1.782 -12.305 1.00 83.31 103 ASN A CA 1
ATOM 835 C C . ASN A 1 103 ? 0.447 -2.308 -12.678 1.00 83.31 103 ASN A C 1
ATOM 837 O O . ASN A 1 103 ? 1.434 -2.037 -11.990 1.00 83.31 103 ASN A O 1
ATOM 841 N N . LYS A 1 104 ? 0.530 -3.053 -13.785 1.00 76.25 104 LYS A N 1
ATOM 842 C CA . LYS A 1 104 ? 1.822 -3.447 -14.352 1.00 76.25 104 LYS A CA 1
ATOM 843 C C . LYS A 1 104 ? 2.532 -2.200 -14.864 1.00 76.25 104 LYS A C 1
ATOM 845 O O . LYS A 1 104 ? 1.943 -1.421 -15.607 1.00 76.25 104 LYS A O 1
ATOM 850 N N . VAL A 1 105 ? 3.789 -2.028 -14.467 1.00 70.00 105 VAL A N 1
ATOM 851 C CA . VAL A 1 105 ? 4.640 -0.967 -15.008 1.00 70.00 105 VAL A CA 1
ATOM 852 C C . VAL A 1 105 ? 5.019 -1.378 -16.425 1.00 70.00 105 VAL A C 1
ATOM 854 O O . VAL A 1 105 ? 5.550 -2.473 -16.632 1.00 70.00 105 VAL A O 1
ATOM 857 N N . GLU A 1 106 ? 4.722 -0.537 -17.410 1.00 65.31 106 GLU A N 1
ATOM 858 C CA . GLU A 1 106 ? 5.126 -0.804 -18.787 1.00 65.31 106 GLU A CA 1
ATOM 859 C C . GLU A 1 106 ? 6.655 -0.764 -18.890 1.00 65.31 106 GLU A C 1
ATOM 861 O O . GLU A 1 106 ? 7.316 0.149 -18.379 1.00 65.31 106 GLU A O 1
ATOM 866 N N . SER A 1 107 ? 7.234 -1.791 -19.519 1.00 56.16 107 SER A N 1
ATOM 867 C CA . SER A 1 107 ? 8.657 -1.794 -19.845 1.00 56.16 107 SER A CA 1
ATOM 868 C C . SER A 1 107 ? 8.861 -0.828 -20.999 1.00 56.16 107 SER A C 1
ATOM 870 O O . SER A 1 107 ? 8.625 -1.167 -22.158 1.00 56.16 107 SER A O 1
ATOM 872 N N . ASP A 1 108 ? 9.255 0.389 -20.675 1.00 52.50 108 ASP A N 1
ATOM 873 C CA . ASP A 1 108 ? 9.505 1.401 -21.679 1.00 52.50 108 ASP A CA 1
ATOM 874 C C . ASP A 1 108 ? 10.845 1.095 -22.363 1.00 52.50 108 ASP A C 1
ATOM 876 O O . ASP A 1 108 ? 11.920 1.262 -21.781 1.00 52.50 108 ASP A O 1
ATOM 880 N N . SER A 1 109 ? 10.791 0.605 -23.602 1.00 44.22 109 SER A N 1
ATOM 881 C CA . SER A 1 109 ? 11.966 0.373 -24.454 1.00 44.22 109 SER A CA 1
ATOM 882 C C . SER A 1 109 ? 12.718 1.663 -24.816 1.00 44.22 109 SER A C 1
ATOM 884 O O . SER A 1 109 ? 13.731 1.593 -25.504 1.00 44.22 109 SER A O 1
ATOM 886 N N . SER A 1 110 ? 12.245 2.829 -24.361 1.00 40.94 110 SER A N 1
ATOM 887 C CA . SER A 1 110 ? 12.848 4.142 -24.612 1.00 40.94 110 SER A CA 1
ATOM 888 C C . SER A 1 110 ? 13.782 4.650 -23.500 1.00 40.94 110 SER A C 1
ATOM 890 O O . SER A 1 110 ? 14.491 5.626 -23.715 1.00 40.94 110 SER A O 1
ATOM 892 N N . ARG A 1 111 ? 13.862 3.987 -22.333 1.00 52.03 111 ARG A N 1
ATOM 893 C CA . ARG A 1 111 ? 14.693 4.460 -21.197 1.00 52.03 111 ARG A CA 1
ATOM 894 C C . ARG A 1 111 ? 16.193 4.131 -21.301 1.00 52.03 111 ARG A C 1
ATOM 896 O O . ARG A 1 111 ? 16.935 4.368 -20.353 1.00 52.03 111 ARG A O 1
ATOM 903 N N . GLN A 1 112 ? 16.658 3.597 -22.433 1.00 44.00 112 GLN A N 1
ATOM 904 C CA . GLN A 1 112 ? 18.086 3.413 -22.729 1.00 44.00 112 GLN A CA 1
ATOM 905 C C . GLN A 1 112 ? 18.629 4.586 -23.563 1.00 44.00 112 GLN A C 1
ATOM 907 O O . GLN A 1 112 ? 18.859 4.426 -24.755 1.00 44.00 112 GLN A O 1
ATOM 912 N N . GLN A 1 113 ? 18.801 5.755 -22.945 1.00 40.84 113 GLN A N 1
ATOM 913 C CA . GLN A 1 113 ? 19.596 6.916 -23.402 1.00 40.84 113 GLN A CA 1
ATOM 914 C C . GLN A 1 113 ? 19.442 7.973 -22.294 1.00 40.84 113 GLN A C 1
ATOM 916 O O . GLN A 1 113 ? 18.318 8.381 -22.033 1.00 40.84 113 GLN A O 1
ATOM 921 N N . GLU A 1 114 ? 20.414 8.448 -21.521 1.00 31.47 114 GLU A N 1
ATOM 922 C CA . GLU A 1 114 ? 21.875 8.363 -21.388 1.00 31.47 114 GLU A CA 1
ATOM 923 C C . GLU A 1 114 ? 22.189 8.709 -19.908 1.00 31.47 114 GLU A C 1
ATOM 925 O O . GLU A 1 114 ? 21.349 9.336 -19.251 1.00 31.47 114 GLU A O 1
ATOM 930 N N . PRO A 1 115 ? 23.366 8.371 -19.354 1.00 44.06 115 PRO A N 1
ATOM 931 C CA . PRO A 1 115 ? 23.849 9.009 -18.131 1.00 44.06 115 PRO A CA 1
ATOM 932 C C . PRO A 1 115 ? 24.594 10.325 -18.456 1.00 44.06 115 PRO A C 1
ATOM 934 O O . PRO A 1 115 ? 25.212 10.410 -19.520 1.00 44.06 115 PRO A O 1
ATOM 937 N N . PRO A 1 116 ? 24.602 11.331 -17.563 1.00 46.94 116 PRO A N 1
ATOM 938 C CA . PRO A 1 116 ? 25.705 12.287 -17.495 1.00 46.94 116 PRO A CA 1
ATOM 939 C C . PRO A 1 116 ? 26.968 11.657 -16.884 1.00 46.94 116 PRO A C 1
ATOM 941 O O . PRO A 1 116 ? 26.836 10.789 -15.987 1.00 46.94 116 PRO A O 1
#

Radius of gyration: 17.71 Å; chains: 1; bounding box: 40×34×44 Å

Secondary structure (DSSP, 8-state):
-HHHHHHHHHH-SS------HHHHHHSHHHHHHHHHHHHT----SS-----S-S--SSS---HHHHHHHHSSHHHHHTT--HHHHHHHHHHS-HHHHHHTT-PPPP--TT------

Organism: NCBI:txid265554